Protein AF-A0A7T5EYX7-F1 (afdb_monomer)

Structure (mmCIF, N/CA/C/O backbone):
data_AF-A0A7T5EYX7-F1
#
_entry.id   AF-A0A7T5EYX7-F1
#
loop_
_atom_site.group_PDB
_atom_site.id
_atom_site.type_symbol
_atom_site.label_atom_id
_atom_site.label_alt_id
_atom_site.label_comp_id
_atom_site.label_asym_id
_atom_site.label_entity_id
_atom_site.label_seq_id
_atom_site.pdbx_PDB_ins_code
_atom_site.Cartn_x
_atom_site.Cartn_y
_atom_site.Cartn_z
_atom_site.occupancy
_atom_site.B_iso_or_equiv
_atom_site.auth_seq_id
_atom_site.auth_comp_id
_atom_site.auth_asym_id
_atom_site.auth_atom_id
_atom_site.pdbx_PDB_model_num
ATOM 1 N N . MET A 1 1 ? -9.052 -13.098 -2.070 1.00 77.12 1 MET A N 1
ATOM 2 C CA . MET A 1 1 ? -8.162 -12.951 -3.242 1.00 77.12 1 MET A CA 1
ATOM 3 C C . MET A 1 1 ? -8.870 -12.270 -4.416 1.00 77.12 1 MET A C 1
ATOM 5 O O . MET A 1 1 ? -8.267 -11.397 -5.021 1.00 77.12 1 MET A O 1
ATOM 9 N N . GLU A 1 2 ? -10.142 -12.584 -4.701 1.00 93.69 2 GLU A N 1
ATOM 10 C CA . GLU A 1 2 ? -10.882 -12.010 -5.846 1.00 93.69 2 GLU A CA 1
ATOM 11 C C . GLU A 1 2 ? -10.932 -10.472 -5.891 1.00 93.69 2 GLU A C 1
ATOM 13 O O . GLU A 1 2 ? -10.624 -9.897 -6.928 1.00 93.69 2 GLU A O 1
ATOM 18 N N . LEU A 1 3 ? -11.220 -9.783 -4.776 1.00 96.81 3 LEU A N 1
ATOM 19 C CA . LEU A 1 3 ? -11.248 -8.307 -4.750 1.00 96.81 3 LEU A CA 1
ATOM 20 C C . LEU A 1 3 ? -9.909 -7.673 -5.153 1.00 96.81 3 LEU A C 1
ATOM 22 O O . LEU A 1 3 ? -9.885 -6.665 -5.856 1.00 96.81 3 LEU A O 1
ATOM 26 N N . CYS A 1 4 ? -8.791 -8.279 -4.747 1.00 97.94 4 CYS A N 1
ATOM 27 C CA . CYS A 1 4 ? -7.469 -7.805 -5.141 1.00 97.94 4 CYS A CA 1
ATOM 28 C C . CYS A 1 4 ? -7.220 -8.016 -6.640 1.00 97.94 4 CYS A C 1
ATOM 30 O O . CYS A 1 4 ? -6.585 -7.175 -7.264 1.00 97.94 4 CYS A O 1
ATOM 32 N N . GLN A 1 5 ? -7.741 -9.099 -7.230 1.00 97.94 5 GLN A N 1
ATOM 33 C CA . GLN A 1 5 ? -7.649 -9.349 -8.674 1.00 97.94 5 GLN A CA 1
ATOM 34 C C . GLN A 1 5 ? -8.510 -8.375 -9.483 1.00 97.94 5 GLN A C 1
ATOM 36 O O . GLN A 1 5 ? -8.070 -7.895 -10.526 1.00 97.94 5 GLN A O 1
ATOM 41 N N . VAL A 1 6 ? -9.703 -8.031 -8.988 1.00 97.81 6 VAL A N 1
ATOM 42 C CA . VAL A 1 6 ? -10.542 -6.983 -9.588 1.00 97.81 6 VAL A CA 1
ATOM 43 C C . VAL A 1 6 ? -9.792 -5.652 -9.585 1.00 97.81 6 VAL A C 1
ATOM 45 O O . VAL A 1 6 ? -9.601 -5.058 -10.640 1.00 97.81 6 VAL A O 1
ATOM 48 N N . LYS A 1 7 ? -9.257 -5.232 -8.431 1.00 98.31 7 LYS A N 1
ATOM 49 C CA . LYS A 1 7 ? -8.473 -3.992 -8.339 1.00 98.31 7 LYS A CA 1
ATOM 50 C C . LYS A 1 7 ? -7.214 -4.019 -9.214 1.00 98.31 7 LYS A C 1
ATOM 52 O O . LYS A 1 7 ? -6.895 -3.024 -9.855 1.00 98.31 7 LYS A O 1
ATOM 57 N N . ALA A 1 8 ? -6.504 -5.146 -9.269 1.00 98.19 8 ALA A N 1
ATOM 58 C CA . ALA A 1 8 ? -5.357 -5.304 -10.159 1.00 98.19 8 ALA A CA 1
ATOM 59 C C . ALA A 1 8 ? -5.767 -5.154 -11.630 1.00 98.19 8 ALA A C 1
ATOM 61 O O . ALA A 1 8 ? -5.067 -4.503 -12.396 1.00 98.19 8 ALA A O 1
ATOM 62 N N . SER A 1 9 ? -6.927 -5.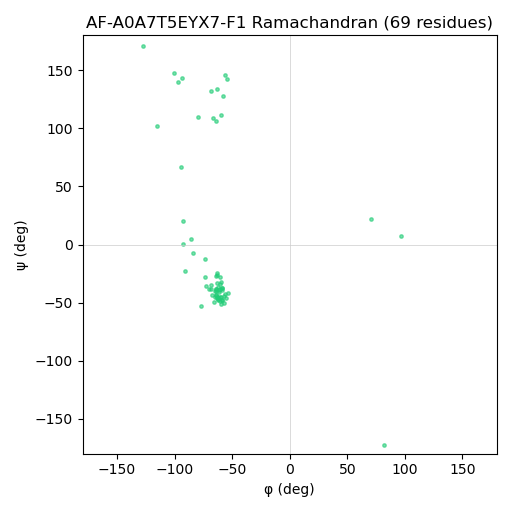688 -12.013 1.00 97.88 9 SER A N 1
ATOM 63 C CA . SER A 1 9 ? -7.469 -5.536 -13.366 1.00 97.88 9 SER A CA 1
ATOM 64 C C . SER A 1 9 ? -7.795 -4.075 -13.698 1.00 97.88 9 SER A C 1
ATOM 66 O O . SER A 1 9 ? -7.485 -3.642 -14.807 1.00 97.88 9 SER A O 1
ATOM 68 N N . ASP A 1 10 ? -8.313 -3.289 -12.741 1.00 97.88 10 ASP A N 1
ATOM 69 C CA . ASP A 1 10 ? -8.486 -1.835 -12.911 1.00 97.88 10 ASP A CA 1
ATOM 70 C C . ASP A 1 10 ? -7.145 -1.159 -13.239 1.00 97.88 10 ASP A C 1
ATOM 72 O O . ASP A 1 10 ? -7.058 -0.326 -14.137 1.00 97.88 10 ASP A O 1
ATOM 76 N N . PHE A 1 11 ? -6.078 -1.529 -12.525 1.00 98.25 11 PHE A N 1
ATOM 77 C CA . PHE A 1 11 ? -4.745 -0.971 -12.752 1.00 98.25 11 PHE A CA 1
ATOM 78 C C . PHE A 1 11 ? -4.140 -1.407 -14.088 1.00 98.25 11 PHE A C 1
ATOM 80 O O . PHE A 1 11 ? -3.547 -0.581 -14.781 1.00 98.25 11 PHE A O 1
ATOM 87 N N . ARG A 1 12 ? -4.349 -2.658 -14.507 1.00 97.81 12 ARG A N 1
ATOM 88 C CA . ARG A 1 12 ? -3.943 -3.132 -15.839 1.00 97.81 12 ARG A CA 1
ATOM 89 C C . ARG A 1 12 ? -4.629 -2.352 -16.952 1.00 97.81 12 ARG A C 1
ATOM 91 O O . ARG A 1 12 ? -3.979 -1.998 -17.928 1.00 97.81 12 ARG A O 1
ATOM 98 N N . LEU A 1 13 ? -5.907 -2.004 -16.781 1.00 97.19 13 LEU A N 1
ATOM 99 C CA . LEU A 1 13 ? -6.636 -1.169 -17.739 1.00 97.19 13 LEU A CA 1
ATOM 100 C C . LEU A 1 13 ? -6.033 0.243 -17.873 1.00 97.19 13 LEU A C 1
ATOM 102 O O . LEU A 1 13 ? -6.170 0.875 -18.917 1.00 97.19 13 LEU A O 1
ATOM 106 N N . LEU A 1 14 ? -5.332 0.723 -16.842 1.00 96.75 14 LEU A N 1
ATOM 107 C CA . LEU A 1 14 ? -4.580 1.981 -16.856 1.00 96.75 14 LEU A CA 1
ATOM 108 C C . LEU A 1 14 ? -3.150 1.836 -17.417 1.00 96.75 14 LEU A C 1
ATOM 110 O O . LEU A 1 14 ? -2.399 2.809 -17.399 1.00 96.75 14 LEU A O 1
ATOM 114 N N . GLY A 1 15 ? -2.769 0.650 -17.906 1.00 96.44 15 GLY A N 1
ATOM 115 C CA . GLY A 1 15 ? -1.452 0.360 -18.486 1.00 96.44 15 GLY A CA 1
ATOM 116 C C . GLY A 1 15 ? -0.444 -0.285 -17.528 1.00 96.44 15 GLY A C 1
ATOM 117 O O . GLY A 1 15 ? 0.717 -0.444 -17.891 1.00 96.44 15 GLY A O 1
ATOM 118 N N . TYR A 1 16 ? -0.855 -0.669 -16.315 1.00 96.44 16 TYR A N 1
ATOM 119 C CA . TYR A 1 16 ? 0.015 -1.343 -15.342 1.00 96.44 16 TYR A CA 1
ATOM 120 C C . TYR A 1 16 ? -0.135 -2.867 -15.434 1.00 96.44 16 TYR A C 1
ATOM 122 O O . TYR A 1 16 ? -0.675 -3.505 -14.531 1.00 96.44 16 TYR A O 1
ATOM 130 N N . GLU A 1 17 ? 0.299 -3.443 -16.556 1.00 95.25 17 GLU A N 1
ATOM 131 C CA . GLU A 1 17 ? 0.058 -4.851 -16.919 1.00 95.25 17 GLU A CA 1
ATOM 132 C C . GLU A 1 17 ? 0.608 -5.860 -15.896 1.00 95.25 17 GLU A C 1
ATOM 134 O O . GLU A 1 17 ? -0.054 -6.851 -15.579 1.00 95.25 17 GLU A O 1
ATOM 139 N N . GLU A 1 18 ? 1.774 -5.568 -15.317 1.00 92.38 18 GLU A N 1
ATOM 140 C CA . GLU A 1 18 ? 2.479 -6.446 -14.370 1.00 92.38 18 GLU A CA 1
ATOM 141 C C . GLU A 1 18 ? 1.828 -6.505 -12.978 1.00 92.38 18 GLU A C 1
ATOM 143 O O . GLU A 1 18 ? 2.142 -7.375 -12.165 1.00 92.38 18 GLU A O 1
ATOM 148 N N . VAL A 1 19 ? 0.887 -5.604 -12.675 1.00 95.50 19 VAL A N 1
ATOM 149 C CA . VAL A 1 19 ? 0.216 -5.600 -11.372 1.00 95.50 19 VAL A CA 1
ATOM 150 C C . VAL A 1 19 ? -0.665 -6.835 -11.241 1.00 95.50 19 VAL A C 1
ATOM 152 O O . VAL A 1 19 ? -1.476 -7.131 -12.116 1.00 95.50 19 VAL A O 1
ATOM 155 N N . ASN A 1 20 ? -0.565 -7.548 -10.118 1.00 96.12 20 ASN A N 1
ATOM 156 C CA . ASN A 1 20 ? -1.417 -8.694 -9.813 1.00 96.12 20 ASN A CA 1
ATOM 157 C C . ASN A 1 20 ? -2.081 -8.570 -8.432 1.00 96.12 20 ASN A C 1
ATOM 159 O O . ASN A 1 20 ? -1.796 -7.664 -7.644 1.00 96.12 20 ASN A O 1
ATOM 163 N N . GLY A 1 21 ? -3.025 -9.472 -8.144 1.00 97.19 21 GLY A N 1
ATOM 164 C CA . GLY A 1 21 ? -3.756 -9.457 -6.876 1.00 97.19 21 GLY A CA 1
ATOM 165 C C . GLY A 1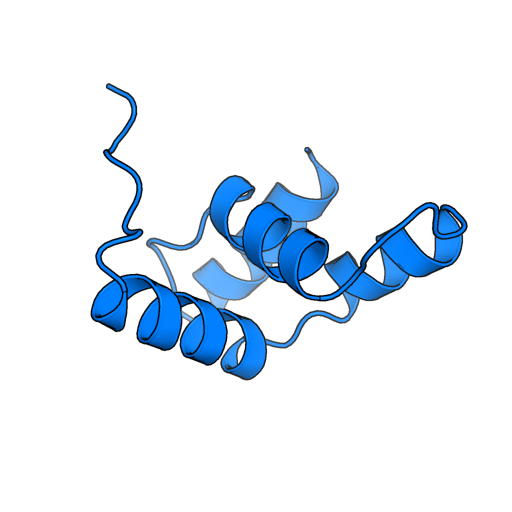 21 ? -2.867 -9.621 -5.635 1.00 97.19 21 GLY A C 1
ATOM 166 O O . GLY A 1 21 ? -3.221 -9.094 -4.581 1.00 97.19 21 GLY A O 1
ATOM 167 N N . GLY A 1 22 ? -1.720 -10.299 -5.749 1.00 96.25 22 GLY A N 1
ATOM 168 C CA . GLY A 1 22 ? -0.725 -10.408 -4.679 1.00 96.25 22 GLY A CA 1
ATOM 169 C C . GLY A 1 22 ? -0.101 -9.051 -4.367 1.00 96.25 22 GLY A C 1
ATOM 170 O O . GLY A 1 22 ? -0.175 -8.590 -3.233 1.00 96.25 22 GLY A O 1
ATOM 171 N N . THR A 1 23 ? 0.349 -8.332 -5.397 1.00 95.44 23 THR A N 1
ATOM 172 C CA . THR A 1 23 ? 0.913 -6.981 -5.254 1.00 95.44 23 THR A CA 1
ATOM 173 C C . THR A 1 23 ? -0.050 -6.013 -4.561 1.00 95.44 23 THR A C 1
ATOM 175 O O . THR A 1 23 ? 0.335 -5.235 -3.685 1.00 95.44 23 THR A O 1
ATOM 178 N N . VAL A 1 24 ? -1.335 -6.070 -4.932 1.00 97.44 24 VAL A N 1
ATOM 179 C CA . VAL A 1 24 ? -2.394 -5.276 -4.291 1.00 97.44 24 VAL A CA 1
ATOM 180 C C . VAL A 1 24 ? -2.552 -5.667 -2.822 1.00 97.44 24 VAL A C 1
ATOM 182 O O . VAL A 1 24 ? -2.626 -4.792 -1.956 1.00 97.44 24 VAL A O 1
ATOM 185 N N . TRP A 1 25 ? -2.594 -6.968 -2.530 1.00 96.50 25 TRP A N 1
ATOM 186 C CA . TRP A 1 25 ? -2.738 -7.473 -1.169 1.00 96.50 25 TRP A CA 1
ATOM 187 C C . TRP A 1 25 ? -1.571 -7.061 -0.270 1.00 96.50 25 TRP A C 1
ATOM 189 O O . TRP A 1 25 ? -1.813 -6.568 0.831 1.00 96.50 25 TRP A O 1
ATOM 199 N N . ASP A 1 26 ? -0.332 -7.183 -0.738 1.00 95.38 26 ASP A N 1
ATOM 200 C CA . ASP A 1 26 ? 0.856 -6.831 0.043 1.00 95.38 26 ASP A CA 1
ATOM 201 C C . ASP A 1 26 ? 0.913 -5.333 0.346 1.00 95.38 26 ASP A C 1
ATOM 203 O O . ASP A 1 26 ? 1.171 -4.922 1.485 1.00 95.38 26 ASP A O 1
ATOM 207 N N . CYS A 1 27 ? 0.536 -4.502 -0.629 1.00 96.81 27 CYS A N 1
ATOM 208 C CA . CYS A 1 27 ? 0.407 -3.066 -0.422 1.00 96.81 27 CYS A CA 1
ATOM 209 C C . CYS A 1 27 ? -0.641 -2.743 0.655 1.00 96.81 27 CYS A C 1
ATOM 211 O O . CYS A 1 27 ?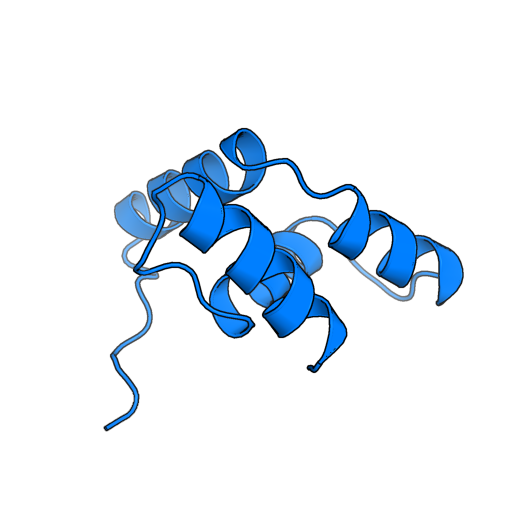 -0.364 -1.987 1.590 1.00 96.81 27 CYS A O 1
ATOM 213 N N . VAL A 1 28 ? -1.836 -3.338 0.575 1.00 96.25 28 VAL A N 1
ATOM 214 C CA . VAL A 1 28 ? -2.909 -3.115 1.558 1.00 96.25 28 VAL A CA 1
ATOM 215 C C . VAL A 1 28 ? -2.505 -3.632 2.938 1.00 96.25 28 VAL A C 1
ATOM 217 O O . VAL A 1 28 ? -2.668 -2.920 3.930 1.00 96.25 28 VAL A O 1
ATOM 220 N N . LYS A 1 29 ? -1.923 -4.830 3.017 1.00 93.88 29 LYS A N 1
ATOM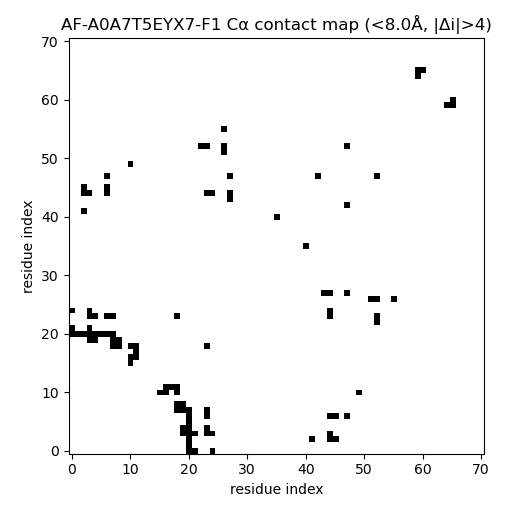 221 C CA . LYS A 1 29 ? -1.482 -5.460 4.265 1.00 93.88 29 LYS A CA 1
ATOM 222 C C . LYS A 1 29 ? -0.361 -4.673 4.943 1.00 93.88 29 LYS A C 1
ATOM 224 O 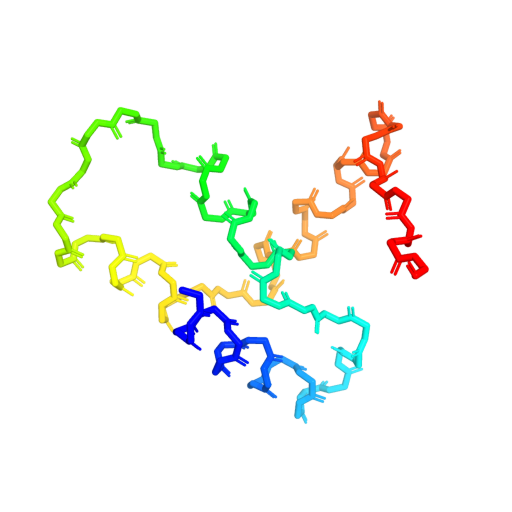O . LYS A 1 29 ? -0.386 -4.501 6.156 1.00 93.88 29 LYS A O 1
ATOM 229 N N . SER A 1 30 ? 0.600 -4.143 4.186 1.00 93.69 30 SER A N 1
ATOM 230 C CA . SER A 1 30 ? 1.695 -3.344 4.761 1.00 93.69 30 SER A CA 1
ATOM 231 C C . SER A 1 30 ? 1.210 -2.044 5.421 1.00 93.69 30 SER A C 1
ATOM 233 O O . SER A 1 30 ? 1.840 -1.549 6.359 1.00 93.69 30 SER A O 1
ATOM 235 N N . ARG A 1 31 ? 0.071 -1.510 4.961 1.00 91.69 31 ARG A N 1
ATOM 236 C CA . ARG A 1 31 ? -0.537 -0.263 5.448 1.00 91.69 31 ARG A CA 1
ATOM 237 C C . ARG A 1 31 ? -1.533 -0.466 6.586 1.00 91.69 31 ARG A C 1
ATOM 239 O O . ARG A 1 31 ? -1.769 0.470 7.343 1.00 91.69 31 ARG A O 1
ATOM 246 N N . ASN A 1 32 ? -2.095 -1.663 6.720 1.00 91.94 32 ASN A N 1
ATOM 247 C CA . ASN A 1 32 ? -3.102 -1.983 7.726 1.00 91.94 32 ASN A CA 1
ATOM 248 C C . ASN A 1 32 ? -2.541 -3.027 8.695 1.00 91.94 32 ASN A C 1
ATOM 250 O O . ASN A 1 32 ? -2.459 -4.210 8.372 1.00 91.94 32 ASN A O 1
ATOM 254 N N . LYS A 1 33 ? -2.124 -2.582 9.885 1.00 87.12 33 LYS A N 1
ATOM 255 C CA . LYS A 1 33 ? -1.578 -3.460 10.928 1.00 87.12 33 LYS A CA 1
ATOM 256 C C . LYS A 1 33 ? -2.655 -3.831 11.945 1.00 87.12 33 LYS A C 1
ATOM 258 O O . LYS A 1 33 ? -3.396 -2.960 12.391 1.00 87.12 33 LYS A O 1
ATOM 263 N N . GLY A 1 34 ? -2.648 -5.092 12.372 1.00 86.94 34 GLY A N 1
ATOM 264 C CA . GLY A 1 34 ? -3.590 -5.622 13.359 1.00 86.94 34 GLY A CA 1
ATOM 265 C C . GLY A 1 34 ? -4.940 -6.009 12.756 1.00 86.94 34 GLY A C 1
ATOM 266 O O . GLY A 1 34 ? -5.111 -6.016 11.537 1.00 86.94 34 GLY A O 1
ATOM 267 N N . ASP A 1 35 ? -5.889 -6.342 13.627 1.00 88.88 35 ASP A N 1
ATOM 268 C CA . ASP A 1 35 ? -7.234 -6.731 13.215 1.00 88.88 35 ASP A CA 1
ATOM 269 C C . ASP A 1 35 ? -8.062 -5.488 12.895 1.00 88.88 35 ASP A C 1
ATOM 271 O O . ASP A 1 35 ? -8.440 -4.717 13.780 1.00 88.88 35 ASP A O 1
ATOM 275 N N . ILE A 1 36 ? -8.350 -5.297 11.608 1.00 93.12 36 ILE A N 1
ATOM 276 C CA . ILE A 1 36 ? -9.280 -4.271 11.142 1.00 93.12 36 ILE A CA 1
ATOM 277 C C . ILE A 1 36 ? -10.644 -4.892 10.819 1.00 93.12 36 ILE A C 1
ATOM 279 O O . ILE A 1 36 ? -10.714 -6.034 10.353 1.00 93.12 36 ILE A O 1
ATOM 283 N N . PRO A 1 37 ? -11.751 -4.155 11.012 1.00 96.00 37 PRO A N 1
ATOM 284 C CA . PRO A 1 37 ? -13.064 -4.597 10.563 1.00 96.00 37 PRO A CA 1
ATOM 285 C C . PRO A 1 37 ? -13.092 -4.891 9.058 1.00 96.00 37 PRO A C 1
ATOM 287 O O . PRO A 1 37 ? -12.478 -4.178 8.261 1.00 96.00 37 PRO A O 1
ATOM 290 N N . LEU A 1 38 ? -13.888 -5.884 8.651 1.00 94.06 38 LEU A N 1
ATOM 291 C CA . LEU A 1 38 ? -13.983 -6.315 7.251 1.00 94.06 38 LEU A CA 1
ATOM 292 C C . LEU A 1 38 ? -14.303 -5.162 6.288 1.00 94.06 38 LEU A C 1
ATOM 294 O O . LEU A 1 38 ? -13.700 -5.071 5.224 1.00 94.06 38 LEU A O 1
ATOM 298 N N . TYR A 1 39 ? -15.216 -4.261 6.663 1.00 95.44 39 TYR A N 1
ATOM 299 C CA . TYR A 1 39 ? -15.591 -3.134 5.805 1.00 95.44 39 TYR A CA 1
ATOM 300 C C . TYR A 1 39 ? -14.412 -2.182 5.537 1.00 95.44 39 TYR A C 1
ATOM 302 O O . TYR A 1 39 ? -14.312 -1.642 4.440 1.00 95.44 39 TYR A O 1
ATOM 310 N N . GLN A 1 40 ? -13.496 -2.020 6.501 1.00 95.81 40 GLN A N 1
ATOM 311 C CA . GLN A 1 40 ? -12.290 -1.208 6.321 1.00 95.81 40 GLN A CA 1
ATOM 312 C C . GLN A 1 40 ? -11.287 -1.908 5.408 1.00 95.81 40 GLN A C 1
ATOM 314 O O . GLN A 1 40 ? -10.641 -1.252 4.601 1.00 95.81 40 GLN A O 1
ATOM 319 N N . MET A 1 41 ? -11.182 -3.240 5.486 1.00 95.62 41 MET A N 1
ATOM 320 C CA . MET A 1 41 ? -10.341 -4.007 4.564 1.00 95.62 41 MET A CA 1
ATOM 321 C C 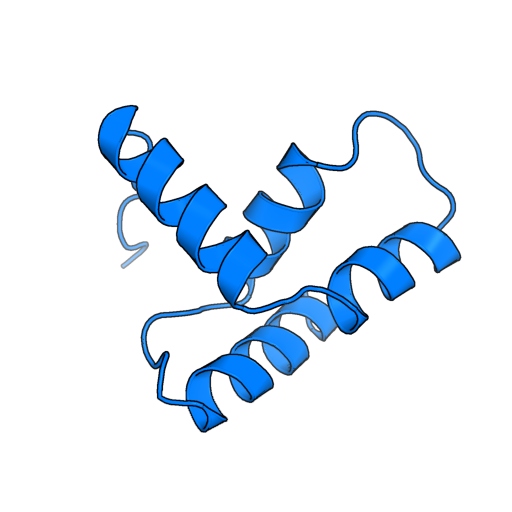. MET A 1 41 ? -10.857 -3.900 3.124 1.00 95.62 41 MET A C 1
ATOM 323 O O . MET A 1 41 ? -10.076 -3.697 2.197 1.00 95.62 41 MET A O 1
ATOM 327 N N . VAL A 1 42 ? -12.176 -4.003 2.930 1.00 96.44 42 VAL A N 1
ATOM 328 C CA . VAL A 1 42 ? -12.803 -3.850 1.609 1.00 96.44 42 VAL A CA 1
ATOM 329 C C . VAL A 1 42 ? -12.565 -2.446 1.054 1.00 96.44 42 VAL A C 1
ATOM 331 O O . VAL A 1 42 ? -12.132 -2.323 -0.091 1.00 96.44 42 VAL A O 1
ATOM 334 N N . ASP A 1 43 ? -12.783 -1.407 1.863 1.00 97.06 43 ASP A N 1
ATOM 335 C CA . ASP A 1 43 ? -12.500 -0.024 1.468 1.00 97.06 43 ASP A CA 1
ATOM 336 C C . ASP A 1 43 ? -11.014 0.174 1.133 1.00 97.06 43 ASP A C 1
ATOM 338 O O . ASP A 1 43 ? -10.681 0.701 0.076 1.00 97.06 43 ASP A O 1
ATOM 342 N N . ALA A 1 44 ? -10.100 -0.351 1.952 1.00 97.12 44 ALA A N 1
ATOM 343 C CA . ALA A 1 44 ? -8.665 -0.240 1.708 1.00 97.12 44 ALA A CA 1
ATOM 344 C C . ALA A 1 44 ? -8.220 -0.873 0.376 1.00 97.12 44 ALA A C 1
ATOM 346 O O . ALA A 1 44 ? -7.280 -0.369 -0.240 1.00 97.12 44 ALA A O 1
ATOM 347 N N . ILE A 1 45 ? -8.884 -1.947 -0.073 1.00 97.81 45 ILE A N 1
ATOM 348 C CA . ILE A 1 45 ? -8.631 -2.584 -1.375 1.00 97.81 45 ILE A CA 1
ATOM 349 C C . ILE A 1 45 ? -9.264 -1.772 -2.509 1.00 97.81 45 ILE A C 1
ATOM 351 O O . ILE A 1 45 ? -8.591 -1.435 -3.483 1.00 97.81 45 ILE A O 1
ATOM 355 N N . LEU A 1 46 ? -10.559 -1.462 -2.414 1.00 97.31 46 LEU A N 1
ATOM 356 C CA . LEU A 1 46 ? -11.308 -0.858 -3.520 1.00 97.31 46 LEU A CA 1
ATOM 357 C C . LEU A 1 46 ? -10.964 0.619 -3.743 1.00 97.31 46 LEU A C 1
ATOM 359 O O . LEU A 1 46 ? -11.010 1.082 -4.885 1.00 97.31 46 LEU A O 1
ATOM 363 N N . SER A 1 47 ? -10.544 1.314 -2.689 1.00 97.31 47 SER A N 1
ATOM 364 C CA . SER A 1 47 ? -10.127 2.718 -2.709 1.00 97.31 47 SER A CA 1
ATOM 365 C C . SER A 1 47 ? -8.616 2.890 -2.923 1.00 97.31 47 SER A C 1
ATOM 367 O O . SER A 1 47 ? -8.127 4.024 -2.982 1.00 97.31 47 SER A O 1
ATOM 369 N N . LEU A 1 48 ? -7.854 1.793 -3.067 1.00 98.25 48 LEU A N 1
ATOM 370 C CA . LEU A 1 48 ? -6.414 1.842 -3.322 1.00 98.25 48 LEU A CA 1
ATOM 371 C C . LEU A 1 48 ? -6.114 2.632 -4.602 1.00 98.25 48 LEU A C 1
ATOM 373 O O . LEU A 1 48 ? -6.648 2.343 -5.671 1.00 98.25 48 LEU A O 1
ATOM 377 N N . GLN A 1 49 ? -5.221 3.614 -4.486 1.00 98.00 49 GLN A N 1
ATOM 378 C CA . GLN A 1 49 ? -4.769 4.434 -5.606 1.00 98.00 49 GLN A CA 1
ATOM 379 C C . GLN A 1 49 ? -3.499 3.852 -6.222 1.00 98.00 49 GLN A C 1
ATOM 381 O O . GLN A 1 49 ? -2.605 3.400 -5.501 1.00 98.00 49 GLN A O 1
ATOM 386 N N . ILE A 1 50 ? -3.371 3.949 -7.547 1.00 97.50 50 ILE A N 1
ATOM 387 C CA . ILE A 1 50 ? -2.203 3.421 -8.260 1.00 97.50 50 ILE A CA 1
ATOM 388 C C . ILE A 1 50 ? -0.889 4.042 -7.772 1.00 97.50 50 ILE A C 1
ATOM 390 O O . ILE A 1 50 ? 0.091 3.335 -7.568 1.00 97.50 50 ILE A O 1
ATOM 394 N N . GLY A 1 51 ? -0.876 5.346 -7.474 1.00 97.62 51 GLY A N 1
ATOM 395 C CA . GLY A 1 51 ? 0.313 6.016 -6.939 1.00 97.62 51 GLY A CA 1
ATOM 396 C C . GLY A 1 51 ? 0.776 5.437 -5.597 1.00 97.62 51 GLY A C 1
ATOM 397 O O . GLY A 1 51 ? 1.975 5.344 -5.342 1.00 97.62 51 GLY A O 1
ATOM 398 N N . THR A 1 52 ? -0.156 4.985 -4.751 1.00 97.81 52 THR A N 1
ATOM 399 C CA . THR A 1 52 ? 0.173 4.307 -3.489 1.00 97.81 52 THR A CA 1
ATOM 400 C C . THR A 1 52 ? 0.819 2.949 -3.744 1.00 97.81 52 THR A C 1
ATOM 402 O O . THR A 1 52 ? 1.824 2.632 -3.108 1.00 97.81 52 THR A O 1
ATOM 405 N N . LEU A 1 53 ? 0.279 2.179 -4.692 1.00 97.69 53 LEU A N 1
ATOM 406 C CA . LEU A 1 53 ? 0.842 0.890 -5.088 1.00 97.69 53 LEU A CA 1
ATOM 407 C C . LEU A 1 53 ? 2.255 1.049 -5.666 1.00 97.69 53 LEU A C 1
ATOM 409 O O . LEU A 1 53 ? 3.174 0.362 -5.232 1.00 97.69 53 LEU A O 1
ATOM 413 N N . MET A 1 54 ? 2.451 1.998 -6.582 1.00 96.56 54 MET A N 1
ATOM 414 C CA . MET A 1 54 ? 3.755 2.234 -7.208 1.00 96.56 54 MET A CA 1
ATOM 415 C C . MET A 1 54 ? 4.812 2.694 -6.207 1.00 96.56 54 MET A C 1
ATOM 417 O O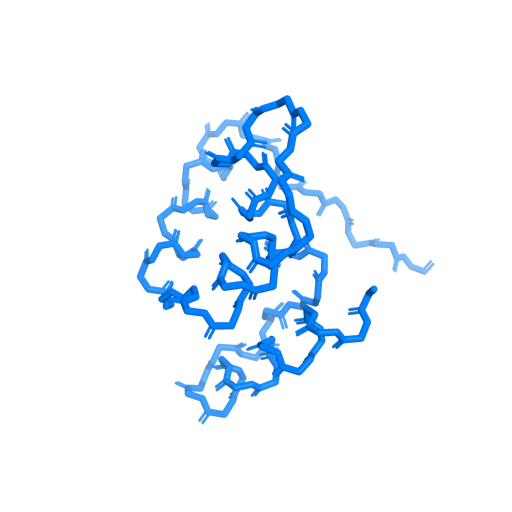 . MET A 1 54 ? 5.960 2.260 -6.284 1.00 96.56 54 MET A O 1
ATOM 421 N N . ASN A 1 55 ? 4.436 3.530 -5.235 1.00 96.62 55 ASN A N 1
ATOM 422 C CA . ASN A 1 55 ? 5.342 3.916 -4.156 1.00 96.62 55 ASN A CA 1
ATOM 423 C C . ASN A 1 55 ? 5.740 2.698 -3.307 1.00 96.62 55 ASN A C 1
ATOM 425 O O . ASN A 1 55 ? 6.919 2.490 -3.032 1.00 96.62 55 ASN A O 1
ATOM 429 N N . HIS A 1 56 ? 4.767 1.855 -2.946 1.00 95.50 56 HIS A N 1
ATOM 430 C CA . HIS A 1 56 ? 5.032 0.617 -2.215 1.00 95.50 56 HIS A CA 1
ATOM 431 C C . HIS A 1 56 ? 6.024 -0.284 -2.966 1.00 95.50 56 HIS A C 1
ATOM 433 O O . HIS A 1 56 ? 7.047 -0.651 -2.397 1.00 95.50 56 HIS A O 1
ATOM 439 N N . LEU A 1 57 ? 5.782 -0.537 -4.256 1.00 94.19 57 LEU A N 1
ATOM 440 C CA . LEU A 1 57 ? 6.671 -1.324 -5.115 1.00 94.19 57 LEU A CA 1
ATOM 441 C C . LEU A 1 57 ? 8.076 -0.730 -5.223 1.00 94.19 57 LEU A C 1
ATOM 443 O O . LEU A 1 57 ? 9.064 -1.443 -5.080 1.00 94.19 57 LEU A O 1
ATOM 447 N N . THR A 1 58 ? 8.168 0.584 -5.429 1.00 94.50 58 THR A N 1
ATOM 448 C CA . THR A 1 58 ? 9.449 1.299 -5.507 1.00 94.50 58 THR A CA 1
ATOM 449 C C . THR A 1 58 ? 10.252 1.115 -4.220 1.00 94.50 58 THR A C 1
ATOM 451 O O . THR A 1 58 ? 11.428 0.763 -4.263 1.00 94.50 58 THR A O 1
ATOM 454 N N . ILE A 1 59 ? 9.617 1.303 -3.059 1.00 93.44 59 ILE A N 1
ATOM 455 C CA . ILE A 1 59 ? 10.270 1.125 -1.758 1.00 93.44 59 ILE A CA 1
ATOM 456 C C . ILE A 1 59 ? 10.690 -0.335 -1.549 1.00 93.44 59 ILE A C 1
ATOM 458 O O . ILE A 1 59 ? 11.801 -0.577 -1.081 1.00 93.44 59 ILE A O 1
ATOM 462 N N . SER A 1 60 ? 9.837 -1.302 -1.892 1.00 89.38 60 SER A N 1
ATOM 463 C CA . SER A 1 60 ? 10.162 -2.730 -1.790 1.00 89.38 60 SER A CA 1
ATOM 464 C C . SER A 1 60 ? 11.336 -3.120 -2.695 1.00 89.38 60 SER A C 1
ATOM 466 O O . SER A 1 60 ? 12.204 -3.874 -2.259 1.00 89.38 60 SER A O 1
ATOM 468 N N . ALA A 1 61 ? 11.448 -2.531 -3.892 1.00 88.69 61 ALA A N 1
ATOM 469 C CA . ALA A 1 61 ? 12.608 -2.699 -4.772 1.00 88.69 61 ALA A CA 1
ATOM 470 C C . ALA A 1 61 ? 13.907 -2.245 -4.102 1.00 88.69 61 ALA A C 1
ATOM 472 O O . ALA A 1 61 ? 14.887 -2.985 -4.075 1.00 88.69 61 ALA A O 1
ATOM 473 N N . TYR A 1 62 ? 13.902 -1.054 -3.494 1.00 91.94 62 TYR A N 1
ATOM 474 C CA . TYR A 1 62 ? 15.069 -0.537 -2.773 1.00 91.94 62 TYR A CA 1
ATOM 475 C C . TYR A 1 62 ? 15.459 -1.390 -1.562 1.00 91.94 62 TYR A C 1
ATOM 477 O O . TYR A 1 62 ? 16.626 -1.399 -1.173 1.00 91.94 62 TYR A O 1
ATOM 485 N N . LYS A 1 63 ? 14.502 -2.106 -0.966 1.00 88.75 63 LYS A N 1
ATOM 486 C CA . LYS A 1 63 ? 14.747 -3.035 0.144 1.00 88.75 63 LYS A CA 1
ATOM 487 C C . LYS A 1 63 ? 15.194 -4.428 -0.304 1.00 88.75 63 LYS A C 1
ATOM 489 O O . LYS A 1 63 ? 15.560 -5.227 0.551 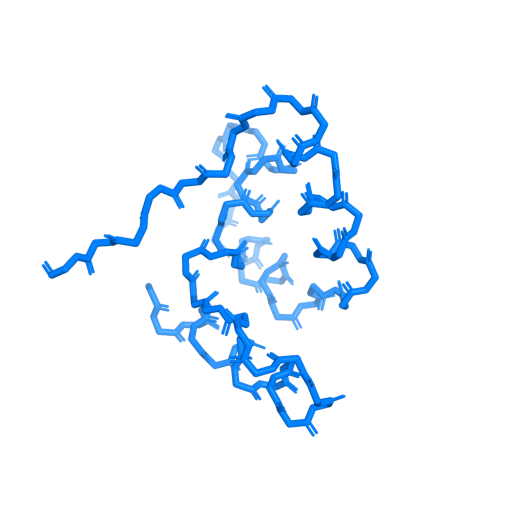1.00 88.75 63 LYS A O 1
ATOM 494 N N . GLY A 1 64 ? 15.171 -4.721 -1.605 1.00 82.56 64 GLY A N 1
ATOM 495 C CA . GLY A 1 64 ? 15.433 -6.063 -2.127 1.00 82.56 64 GLY A CA 1
ATOM 496 C C . GLY A 1 64 ? 14.315 -7.068 -1.825 1.00 82.56 64 GLY A C 1
ATOM 497 O O . GLY A 1 64 ? 14.565 -8.265 -1.827 1.00 82.56 64 GLY A O 1
ATOM 498 N N . GLU A 1 65 ? 13.095 -6.596 -1.556 1.00 73.75 65 GLU A N 1
ATOM 499 C CA . GLU A 1 65 ? 11.917 -7.419 -1.229 1.00 73.75 65 GLU A CA 1
ATOM 500 C C . GLU A 1 65 ? 11.078 -7.765 -2.480 1.00 73.75 65 GLU A C 1
ATOM 502 O O . GLU A 1 65 ? 9.894 -8.071 -2.362 1.00 73.75 65 GLU A O 1
ATOM 507 N N . PHE A 1 66 ? 11.644 -7.678 -3.692 1.00 61.00 66 PHE A N 1
ATOM 508 C CA . PHE A 1 66 ? 10.945 -8.124 -4.903 1.00 61.00 66 PHE A CA 1
ATOM 509 C C . PHE A 1 66 ? 10.775 -9.647 -4.838 1.00 61.00 66 PHE A C 1
ATOM 511 O O . PHE A 1 66 ? 11.755 -10.385 -4.912 1.00 61.00 66 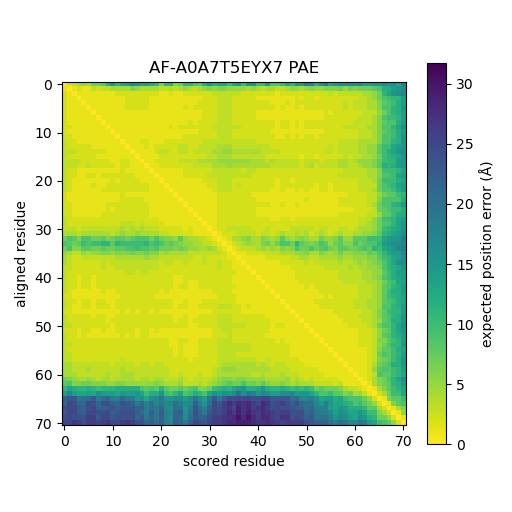PHE A O 1
ATOM 518 N N . PHE A 1 67 ? 9.537 -10.096 -4.633 1.00 53.97 67 PHE A N 1
ATOM 519 C CA . PHE A 1 67 ? 9.180 -11.510 -4.610 1.00 53.97 67 PHE A CA 1
ATOM 520 C C . PHE A 1 67 ? 9.439 -12.141 -5.983 1.00 53.97 67 PHE A C 1
ATOM 522 O O . PHE A 1 67 ? 9.095 -11.560 -7.014 1.00 53.97 67 PHE A O 1
ATOM 529 N N . GLU A 1 68 ? 10.077 -13.310 -5.959 1.00 47.16 68 GLU A N 1
ATOM 530 C CA . GLU A 1 68 ? 10.295 -14.191 -7.106 1.00 47.16 68 GLU A CA 1
ATOM 531 C C . GLU A 1 68 ? 8.962 -14.523 -7.797 1.00 47.16 68 GLU A C 1
ATOM 533 O O . GLU A 1 68 ? 7.931 -14.698 -7.145 1.00 47.16 68 GLU A O 1
ATOM 538 N N . GLU A 1 69 ? 8.989 -14.594 -9.129 1.00 43.38 69 GLU A N 1
ATOM 539 C CA . GLU A 1 69 ? 7.904 -15.151 -9.935 1.00 43.38 69 GLU A CA 1
ATOM 540 C C . GLU A 1 69 ? 7.689 -16.619 -9.530 1.00 43.38 69 GLU A C 1
ATOM 542 O O . GLU A 1 69 ? 8.546 -17.466 -9.787 1.00 43.38 69 GLU A O 1
ATOM 547 N N . ASP A 1 70 ? 6.559 -16.934 -8.891 1.00 40.06 70 ASP A N 1
ATOM 548 C CA . ASP A 1 70 ? 6.117 -18.321 -8.733 1.00 40.06 70 ASP A CA 1
ATOM 549 C C . ASP A 1 70 ? 5.821 -18.901 -10.134 1.00 40.06 70 ASP A C 1
ATOM 551 O O . ASP A 1 70 ? 4.832 -18.530 -10.777 1.00 40.06 70 ASP A O 1
ATOM 555 N N . VAL A 1 71 ? 6.724 -19.774 -10.601 1.00 37.41 71 VAL A N 1
ATOM 556 C CA . VAL A 1 71 ? 6.604 -20.653 -11.784 1.00 37.41 71 VAL A CA 1
ATOM 557 C C . VAL A 1 71 ? 5.499 -21.688 -11.599 1.00 37.41 71 VAL A C 1
ATOM 559 O O . VAL A 1 71 ? 5.445 -22.312 -10.513 1.00 37.41 71 VAL A O 1
#

Radius of gyration: 12.05 Å; Cα contacts (8 Å, |Δi|>4): 53; chains: 1; bounding box: 31×27×32 Å

Secondary structure (DSSP, 8-state):
-HHHHHHHHHHHHTT-TT--HHHHHHHHHHH--S---HHHHHHHHHT--HHHHHHHHHHHHHTT-------

Foldseek 3Di:
DVLLQVLQVVVVVVVPVPRHSVLLVVLLDVVDDDDDDPVVSSCSSVVDDPVSSVVVVVVCVVVVNPDDPDD

pLDDT: mean 90.56, std 14.13, range [37.41, 98.31]

Solvent-accessible surface area (backbone atoms only — not comparable to full-atom values): 4281 Å² total; per-residue (Å²): 110,66,70,30,39,53,46,19,50,57,42,30,76,75,69,40,69,86,51,39,30,64,61,47,45,52,48,45,50,75,74,52,81,76,95,71,60,68,71,57,54,52,46,52,54,75,67,56,50,69,70,60,48,52,51,48,51,52,54,33,52,78,70,68,63,68,76,78,82,85,127

Nearest PDB structures (foldseek):
  4aih-assembly1_A  TM=3.267E-01  e=5.065E+00  Yersinia pseudotuberculosis YPIII

Sequence (71 aa):
MELCQVKASDFRLLGYEEVNGGTVWDCVKSRNKGDIPLYQMVDAILSLQIGTLMNHLTISAYKGEFFEEDV

Mean predicted aligned error: 4.76 Å